Protein AF-A0A367YZA9-F1 (afdb_monomer)

Nearest PDB structures (foldseek):
  5v7p-assembly1_A  TM=6.815E-01  e=2.624E-04  Tribolium castaneum
  4a2n-assembly1_B  TM=7.150E-01  e=1.006E-03  Methanosarcina acetivorans
  5vg9-assembly1_A  TM=6.860E-01  e=3.136E-03  Tribolium castaneum
  8xkv-assembly1_G  TM=7.083E-01  e=1.202E-02  Arabidopsis thaliana
  7c83-assembly1_A  TM=7.309E-01  e=3.945E-02  Pseudomonadota bacterium

pLDDT: mean 77.21, std 17.86, range [33.59, 95.94]

InterPro domains:
  IPR007318 Phospholipid methyltransferase [PF04191] (38-133)

Solvent-accessible surface area (backbone atoms only — not comparable to full-atom values): 10018 Å² total; per-residue (Å²): 114,70,64,62,51,45,40,59,70,48,48,46,52,52,50,52,52,50,51,33,53,75,69,71,48,74,68,54,84,54,89,63,18,50,60,55,9,47,52,38,27,51,54,21,47,54,46,30,50,51,36,52,50,45,45,49,75,36,66,27,68,100,48,103,78,59,73,67,71,45,89,66,56,55,78,55,31,56,40,14,64,43,43,50,61,51,16,52,34,40,30,39,43,10,47,20,38,44,71,14,35,68,75,44,58,50,48,25,63,51,49,51,51,49,40,58,69,63,48,45,61,54,51,54,50,52,47,36,73,77,45,46,66,64,40,51,54,48,56,72,74,24,36,64,82,57,37,72,91,77,48,82,80,72,81,76,74,80,81,85,78,86,80,76,94,82,84,78,93,76,83,79,84,90,132

Secondary structure (DSSP, 8-state):
-HHHHHIIIIIHHHHHHHHHHHTT------TTHHHHHHHHHHHHHHHHHHHHHHHHHTT--SSTTS--SS---SGGGGT-S-HHHHHHHHHHHHHHHHHT-TTGGGHHHHHHHHIIIIIHHHHHHHHHHHHTHHHHHHHHHS-SSS-GGGS-----PPPP---------------

Structure (mmCIF, N/CA/C/O backbone):
data_AF-A0A367YZA9-F1
#
_entry.id   AF-A0A367YZA9-F1
#
loop_
_atom_site.group_PDB
_atom_site.id
_atom_site.type_symbol
_atom_site.label_atom_id
_atom_site.label_alt_id
_atom_site.label_comp_id
_atom_site.label_asym_id
_atom_site.label_entity_id
_atom_site.label_seq_id
_atom_site.pdbx_PDB_ins_code
_atom_site.Cartn_x
_atom_site.Cartn_y
_atom_site.Cartn_z
_atom_site.occupancy
_atom_site.B_iso_or_equiv
_atom_site.auth_seq_id
_atom_site.auth_comp_id
_atom_site.auth_asym_id
_atom_site.auth_atom_id
_atom_site.pdbx_PDB_model_num
ATOM 1 N N . MET A 1 1 ? 11.860 -2.400 10.774 1.00 59.38 1 MET A N 1
ATOM 2 C CA . MET A 1 1 ? 10.859 -1.872 9.814 1.00 59.38 1 MET A CA 1
ATOM 3 C C . MET A 1 1 ? 11.502 -1.251 8.569 1.00 59.38 1 MET A C 1
ATOM 5 O O . MET A 1 1 ? 11.206 -1.726 7.484 1.00 59.38 1 MET A O 1
ATOM 9 N N . VAL A 1 2 ? 12.418 -0.275 8.687 1.00 65.94 2 VAL A N 1
ATOM 10 C CA . VAL A 1 2 ? 13.059 0.426 7.540 1.00 65.94 2 VAL A CA 1
ATOM 11 C C . VAL A 1 2 ? 13.696 -0.514 6.504 1.00 65.94 2 VAL A C 1
ATOM 13 O O . VAL A 1 2 ? 13.530 -0.304 5.307 1.00 65.94 2 VAL A O 1
ATOM 16 N N . LEU A 1 3 ? 14.352 -1.592 6.947 1.00 71.12 3 LEU A N 1
ATOM 17 C CA . LEU A 1 3 ? 14.997 -2.564 6.056 1.00 71.12 3 LEU A CA 1
ATOM 18 C C . LEU A 1 3 ? 14.011 -3.251 5.095 1.00 71.12 3 LEU A C 1
ATOM 20 O O . LEU A 1 3 ? 14.291 -3.354 3.908 1.00 71.12 3 LEU A O 1
ATOM 24 N N . VAL A 1 4 ? 12.837 -3.667 5.582 1.00 73.31 4 VAL A N 1
ATOM 25 C CA . VAL A 1 4 ? 11.803 -4.315 4.751 1.00 73.31 4 VAL A CA 1
ATOM 26 C C . VAL A 1 4 ? 11.305 -3.358 3.669 1.00 73.31 4 VAL A C 1
ATOM 28 O O . VAL A 1 4 ? 11.147 -3.751 2.518 1.00 73.31 4 VAL A O 1
ATOM 31 N N . TRP A 1 5 ? 11.121 -2.086 4.020 1.00 73.75 5 TRP A N 1
ATOM 32 C CA . TRP A 1 5 ? 10.681 -1.047 3.091 1.00 73.75 5 TRP A CA 1
ATOM 33 C C . TRP A 1 5 ? 11.741 -0.689 2.053 1.00 73.75 5 TRP A C 1
ATOM 35 O O . TRP A 1 5 ? 11.415 -0.545 0.879 1.00 73.75 5 TRP A O 1
ATOM 45 N N . PHE A 1 6 ? 13.009 -0.599 2.455 1.00 81.81 6 PHE A N 1
ATOM 46 C CA . PHE A 1 6 ? 14.117 -0.398 1.523 1.00 81.81 6 PHE A CA 1
ATOM 47 C C . PHE A 1 6 ? 14.247 -1.576 0.549 1.00 81.81 6 PHE A C 1
ATOM 49 O O . PHE A 1 6 ? 14.366 -1.379 -0.663 1.00 81.81 6 PHE A O 1
ATOM 56 N N . LEU A 1 7 ? 14.163 -2.807 1.061 1.00 81.81 7 LEU A N 1
ATOM 57 C CA . LEU A 1 7 ? 14.196 -4.005 0.231 1.00 81.81 7 LEU A CA 1
ATOM 58 C C . LEU A 1 7 ? 13.026 -4.028 -0.752 1.00 81.81 7 LEU A C 1
ATOM 60 O O . LEU A 1 7 ? 13.246 -4.234 -1.939 1.00 81.81 7 LEU A O 1
ATOM 64 N N . ALA A 1 8 ? 11.807 -3.758 -0.286 1.00 81.56 8 ALA A N 1
ATOM 65 C CA . ALA A 1 8 ? 10.621 -3.772 -1.129 1.00 81.56 8 ALA A CA 1
ATOM 66 C C . ALA A 1 8 ? 10.631 -2.648 -2.175 1.00 81.56 8 ALA A C 1
ATOM 68 O O . ALA A 1 8 ? 10.392 -2.929 -3.339 1.00 81.56 8 ALA A O 1
ATOM 69 N N . LEU A 1 9 ? 10.923 -1.398 -1.794 1.00 85.38 9 LEU A N 1
ATOM 70 C CA . LEU A 1 9 ? 10.748 -0.227 -2.666 1.00 85.38 9 LEU A CA 1
ATOM 71 C C . LEU A 1 9 ? 11.980 0.139 -3.500 1.00 85.38 9 LEU A C 1
ATOM 73 O O . LEU A 1 9 ? 11.843 0.884 -4.470 1.00 85.38 9 LEU A O 1
ATOM 77 N N . VAL A 1 10 ? 13.169 -0.352 -3.142 1.00 85.69 10 VAL A N 1
ATOM 78 C CA . VAL A 1 10 ? 14.425 0.005 -3.823 1.00 85.69 10 VAL A CA 1
ATOM 79 C C . VAL A 1 10 ? 15.155 -1.235 -4.322 1.00 85.69 10 VAL A C 1
ATOM 81 O O . VAL A 1 10 ? 15.403 -1.349 -5.523 1.00 85.69 10 VAL A O 1
ATOM 84 N N . ALA A 1 11 ? 15.482 -2.183 -3.440 1.00 86.81 11 ALA A N 1
ATOM 85 C CA . ALA A 1 11 ? 16.308 -3.329 -3.826 1.00 86.81 11 ALA A CA 1
ATOM 86 C C . ALA A 1 11 ? 15.575 -4.269 -4.794 1.00 86.81 11 ALA A C 1
ATOM 88 O O . ALA A 1 11 ? 16.091 -4.577 -5.865 1.00 86.81 11 ALA A O 1
ATOM 89 N N . LEU A 1 12 ? 14.350 -4.673 -4.459 1.00 89.44 12 LEU A N 1
ATOM 90 C CA . LEU A 1 12 ? 13.523 -5.573 -5.255 1.00 89.44 12 LEU A CA 1
ATOM 91 C C . LEU A 1 12 ? 13.244 -5.035 -6.671 1.00 89.44 12 LEU A C 1
ATOM 93 O O . LEU A 1 12 ? 13.540 -5.756 -7.625 1.00 89.44 12 LEU A O 1
ATOM 97 N N . PRO A 1 13 ? 12.763 -3.790 -6.876 1.00 88.88 13 PRO A N 1
ATOM 98 C CA . PRO A 1 13 ? 12.561 -3.264 -8.224 1.00 88.88 13 PRO A CA 1
ATOM 99 C C . PRO A 1 13 ? 13.884 -3.096 -8.978 1.00 88.88 13 PRO A C 1
ATOM 101 O O . PRO A 1 13 ? 13.920 -3.314 -10.188 1.00 88.88 13 PRO A O 1
ATOM 104 N N . ALA A 1 14 ? 14.989 -2.756 -8.302 1.00 88.12 14 ALA A N 1
ATOM 105 C CA . ALA A 1 14 ? 16.299 -2.663 -8.946 1.00 88.12 14 ALA A CA 1
ATOM 106 C C . ALA A 1 14 ? 16.811 -4.033 -9.419 1.00 88.12 14 ALA A C 1
ATOM 108 O O . ALA A 1 14 ? 17.312 -4.140 -10.542 1.00 88.12 14 ALA A O 1
ATOM 109 N N . VAL A 1 15 ? 16.664 -5.073 -8.594 1.00 91.50 15 VAL A N 1
ATOM 110 C CA . VAL A 1 15 ? 17.023 -6.459 -8.924 1.00 91.50 15 VAL A CA 1
ATOM 111 C C . VAL A 1 15 ? 16.147 -6.970 -10.060 1.00 91.50 15 VAL A C 1
ATOM 113 O O . VAL A 1 15 ? 16.681 -7.380 -11.088 1.00 91.50 15 VAL A O 1
ATOM 116 N N . LEU A 1 16 ? 14.823 -6.849 -9.950 1.00 91.12 16 LEU A N 1
ATOM 117 C CA . LEU A 1 16 ? 13.900 -7.270 -11.006 1.00 91.12 16 LEU A CA 1
ATOM 118 C C . LEU A 1 16 ? 14.181 -6.542 -12.319 1.00 91.12 16 LEU A C 1
ATOM 120 O O . LEU A 1 16 ? 14.269 -7.170 -13.368 1.00 91.12 16 LEU A O 1
ATOM 124 N N . ARG A 1 17 ? 14.466 -5.236 -12.280 1.00 91.12 17 ARG A N 1
ATOM 125 C CA . ARG A 1 17 ? 14.819 -4.481 -13.488 1.00 91.12 17 ARG A CA 1
ATOM 126 C C . ARG A 1 17 ? 16.185 -4.860 -14.065 1.00 91.12 17 ARG A C 1
ATOM 128 O O . ARG A 1 17 ? 16.413 -4.642 -15.261 1.00 91.12 17 ARG A O 1
ATOM 135 N N . ARG A 1 18 ? 17.124 -5.363 -13.257 1.00 90.62 18 ARG A N 1
ATOM 136 C CA . ARG A 1 18 ? 18.392 -5.941 -13.743 1.00 90.62 18 ARG A CA 1
ATOM 137 C C . ARG A 1 18 ? 18.138 -7.289 -14.418 1.00 90.62 18 ARG A C 1
ATOM 139 O O . ARG A 1 18 ? 18.593 -7.462 -15.543 1.00 90.62 18 ARG A O 1
ATOM 146 N N . LEU A 1 19 ? 17.349 -8.164 -13.796 1.00 92.12 19 LEU A N 1
ATOM 147 C CA . LEU A 1 19 ? 16.978 -9.471 -14.347 1.00 92.12 19 LEU A CA 1
ATOM 148 C C . LEU A 1 19 ? 16.180 -9.340 -15.650 1.00 92.12 19 LEU A C 1
ATOM 150 O O . LEU A 1 19 ? 16.528 -9.963 -16.643 1.00 92.12 19 LEU A O 1
ATOM 154 N N . GLU A 1 20 ? 15.188 -8.450 -15.700 1.00 92.19 20 GLU A N 1
ATOM 155 C CA . GLU A 1 20 ? 14.422 -8.164 -16.920 1.00 92.19 20 GLU A CA 1
ATOM 156 C C . GLU A 1 20 ? 15.318 -7.662 -18.054 1.00 92.19 20 GLU A C 1
ATOM 158 O O . GLU A 1 20 ? 15.116 -8.025 -19.204 1.00 92.19 20 GLU A O 1
ATOM 163 N N . ARG A 1 21 ? 16.318 -6.820 -17.747 1.00 90.06 21 ARG A N 1
ATOM 164 C CA . ARG A 1 21 ? 17.286 -6.367 -18.759 1.00 90.06 21 ARG A CA 1
ATOM 165 C C . ARG A 1 21 ? 18.150 -7.518 -19.267 1.00 90.06 21 ARG A C 1
ATOM 167 O O . ARG A 1 21 ? 18.347 -7.604 -20.471 1.00 90.06 21 ARG A O 1
ATOM 174 N N . ALA A 1 22 ? 18.631 -8.381 -18.374 1.00 91.62 22 ALA A N 1
ATOM 175 C CA . ALA A 1 22 ? 19.407 -9.562 -18.749 1.00 91.62 22 ALA A CA 1
ATOM 176 C C . ALA A 1 22 ? 18.581 -10.550 -19.594 1.00 91.62 22 ALA A C 1
ATOM 178 O O . ALA A 1 22 ? 19.110 -11.153 -20.517 1.00 91.62 22 ALA A O 1
ATOM 179 N N . ALA A 1 23 ? 17.277 -10.654 -19.327 1.00 91.88 23 ALA A N 1
ATOM 180 C CA . ALA A 1 23 ? 16.334 -11.489 -20.069 1.00 91.88 23 ALA A CA 1
ATOM 181 C C . ALA A 1 23 ? 15.778 -10.834 -21.355 1.00 91.88 23 ALA A C 1
ATOM 183 O O . ALA A 1 23 ? 14.874 -11.388 -21.974 1.00 91.88 23 ALA A O 1
ATOM 184 N N . GLY A 1 24 ? 16.245 -9.639 -21.744 1.00 90.62 24 GLY A N 1
ATOM 185 C CA . GLY A 1 24 ? 15.755 -8.931 -22.937 1.00 90.62 24 GLY A CA 1
ATOM 186 C C . GLY A 1 24 ? 14.328 -8.365 -22.826 1.00 90.62 24 GLY A C 1
ATOM 187 O O . GLY A 1 24 ? 13.766 -7.896 -23.812 1.00 90.62 24 GLY A O 1
ATOM 188 N N . ILE A 1 25 ? 13.730 -8.361 -21.632 1.00 89.94 25 ILE A N 1
ATOM 189 C CA . ILE A 1 25 ? 12.374 -7.856 -21.391 1.00 89.94 25 ILE A CA 1
ATOM 190 C C . ILE A 1 25 ? 12.399 -6.324 -21.391 1.00 89.94 25 ILE A C 1
ATOM 192 O O . ILE A 1 25 ? 13.103 -5.693 -20.598 1.00 89.94 25 ILE A O 1
ATOM 196 N N . GLY A 1 26 ? 11.599 -5.701 -22.257 1.00 87.62 26 GLY A N 1
ATOM 197 C CA . GLY A 1 26 ? 11.474 -4.245 -22.355 1.00 87.62 26 GLY A CA 1
ATOM 198 C C . GLY A 1 26 ? 10.893 -3.571 -21.102 1.00 87.62 26 GLY A C 1
ATOM 199 O O . GLY A 1 26 ? 10.541 -4.208 -20.107 1.00 87.62 26 GLY A O 1
ATOM 200 N N . ARG A 1 27 ? 10.802 -2.237 -21.126 1.00 87.00 27 ARG A N 1
ATOM 201 C CA . ARG A 1 27 ? 10.021 -1.483 -20.131 1.00 87.00 27 ARG A CA 1
ATOM 202 C C . ARG A 1 27 ? 8.607 -1.275 -20.646 1.00 87.00 27 ARG A C 1
ATOM 204 O O . ARG A 1 27 ? 8.434 -0.917 -21.809 1.00 87.00 27 ARG A O 1
ATOM 211 N N . VAL A 1 28 ? 7.627 -1.374 -19.756 1.00 87.12 28 VAL A N 1
ATOM 212 C CA . VAL A 1 28 ? 6.275 -0.887 -20.038 1.00 87.12 28 VAL A CA 1
ATOM 213 C C . VAL A 1 28 ? 6.302 0.631 -19.894 1.00 87.12 28 VAL A C 1
ATOM 215 O O . VAL A 1 28 ? 6.495 1.161 -18.799 1.00 87.12 28 VAL A O 1
ATOM 218 N N . ARG A 1 29 ? 6.184 1.346 -21.015 1.00 83.69 29 ARG A N 1
ATOM 219 C CA . ARG A 1 29 ? 6.136 2.810 -21.022 1.00 83.69 29 ARG A CA 1
ATOM 220 C C . ARG A 1 29 ? 4.690 3.260 -20.882 1.00 83.69 29 ARG A C 1
ATOM 222 O O . ARG A 1 29 ? 3.916 3.156 -21.823 1.00 83.69 29 ARG A O 1
ATOM 229 N N . VAL A 1 30 ? 4.358 3.799 -19.717 1.00 83.75 30 VAL A N 1
ATOM 230 C CA . VAL A 1 30 ? 3.111 4.537 -19.514 1.00 83.75 30 VAL A CA 1
ATOM 231 C C . VAL A 1 30 ? 3.415 6.021 -19.748 1.00 83.75 30 VAL A C 1
ATOM 233 O O . VAL A 1 30 ? 4.326 6.542 -19.091 1.00 83.75 30 VAL A O 1
ATOM 236 N N . PRO A 1 31 ? 2.727 6.720 -20.671 1.00 89.06 31 PRO A N 1
ATOM 237 C CA . PRO A 1 31 ? 2.871 8.167 -20.825 1.00 89.06 31 PRO A CA 1
ATOM 238 C C . PRO A 1 31 ? 2.663 8.871 -19.478 1.00 89.06 31 PRO A C 1
ATOM 240 O O . PRO A 1 31 ? 1.697 8.601 -18.773 1.00 89.06 31 PRO A O 1
ATOM 243 N N . GLY A 1 32 ? 3.619 9.707 -19.063 1.00 90.56 32 GLY A N 1
ATOM 244 C CA . GLY A 1 32 ? 3.581 10.359 -17.746 1.00 90.56 32 GLY A CA 1
ATOM 245 C C . GLY A 1 32 ? 3.808 9.434 -16.537 1.00 90.56 32 GLY A C 1
ATOM 246 O O . GLY A 1 32 ? 3.779 9.911 -15.406 1.00 90.56 32 GLY A O 1
ATOM 247 N N . GLY A 1 33 ? 4.102 8.142 -16.732 1.00 89.81 33 GLY A N 1
ATOM 248 C CA . GLY A 1 33 ? 4.216 7.145 -15.657 1.00 89.81 33 GLY A CA 1
ATOM 249 C C . GLY A 1 33 ? 5.242 7.485 -14.572 1.00 89.81 33 GLY A C 1
ATOM 250 O O . GLY A 1 33 ? 5.016 7.188 -13.404 1.00 89.81 33 GLY A O 1
ATOM 251 N N . ARG A 1 34 ? 6.326 8.195 -14.917 1.00 91.25 34 ARG A N 1
ATOM 252 C CA . ARG A 1 34 ? 7.298 8.711 -13.933 1.00 91.25 34 ARG A CA 1
ATOM 253 C C . ARG A 1 34 ? 6.712 9.790 -13.030 1.00 91.25 34 ARG A C 1
ATOM 255 O O . ARG A 1 34 ? 6.930 9.741 -11.826 1.00 91.25 34 ARG A O 1
ATOM 262 N N . VAL A 1 35 ? 5.978 10.742 -13.604 1.00 94.06 35 VAL A N 1
ATOM 263 C CA . VAL A 1 35 ? 5.363 11.848 -12.857 1.00 94.06 35 VAL A CA 1
ATOM 264 C C . VAL A 1 35 ? 4.216 11.317 -12.004 1.00 94.06 35 VAL A C 1
ATOM 266 O O . VAL A 1 35 ? 4.181 11.572 -10.805 1.00 94.06 35 VAL A O 1
ATOM 269 N N . LEU A 1 36 ? 3.330 10.506 -12.591 1.00 94.12 36 LEU A N 1
ATOM 270 C CA . LEU A 1 36 ? 2.220 9.875 -11.875 1.00 94.12 36 LEU A CA 1
ATOM 271 C C . LEU A 1 36 ? 2.718 8.927 -10.780 1.00 94.12 36 LEU A C 1
ATOM 273 O O . LEU A 1 36 ? 2.238 8.981 -9.652 1.00 94.12 36 LEU A O 1
ATOM 277 N N . GLY A 1 37 ? 3.711 8.091 -11.090 1.00 93.62 37 GLY A N 1
ATOM 278 C CA . GLY A 1 37 ? 4.311 7.161 -10.140 1.00 93.62 37 GLY A CA 1
ATOM 279 C C . GLY A 1 37 ? 5.033 7.870 -8.997 1.00 93.62 37 GLY A C 1
ATOM 280 O O . GLY A 1 37 ? 4.838 7.511 -7.837 1.00 93.62 37 GLY A O 1
ATOM 281 N N . GLY A 1 38 ? 5.803 8.919 -9.303 1.00 93.38 38 GLY A N 1
ATOM 282 C CA . GLY A 1 38 ? 6.454 9.765 -8.303 1.00 93.38 38 GLY A CA 1
ATOM 283 C C . GLY A 1 38 ? 5.447 10.501 -7.418 1.00 93.38 38 GLY A C 1
ATOM 284 O O . GLY A 1 38 ? 5.564 10.460 -6.196 1.00 93.38 38 GLY A O 1
ATOM 285 N N . GLY A 1 39 ? 4.413 11.102 -8.012 1.00 95.94 39 GLY A N 1
ATOM 286 C CA . GLY A 1 39 ? 3.333 11.761 -7.275 1.00 95.94 39 GLY A CA 1
ATOM 287 C C . GLY A 1 39 ? 2.580 10.799 -6.353 1.00 95.94 39 GLY A C 1
ATOM 288 O O . GLY A 1 39 ? 2.366 11.108 -5.181 1.00 95.94 39 GLY A O 1
ATOM 289 N N . LEU A 1 40 ? 2.251 9.598 -6.841 1.00 95.12 40 LEU A N 1
ATOM 290 C CA . LEU A 1 40 ? 1.616 8.554 -6.037 1.00 95.12 40 LEU A CA 1
ATOM 291 C C . LEU A 1 40 ? 2.519 8.095 -4.886 1.00 95.12 40 LEU A C 1
ATOM 293 O O . LEU A 1 40 ? 2.049 7.969 -3.757 1.00 95.12 40 LEU A O 1
ATOM 297 N N . LEU A 1 41 ? 3.812 7.884 -5.147 1.00 93.50 41 LEU A N 1
ATOM 298 C CA . LEU A 1 41 ? 4.794 7.497 -4.133 1.00 93.50 41 LEU A CA 1
ATOM 2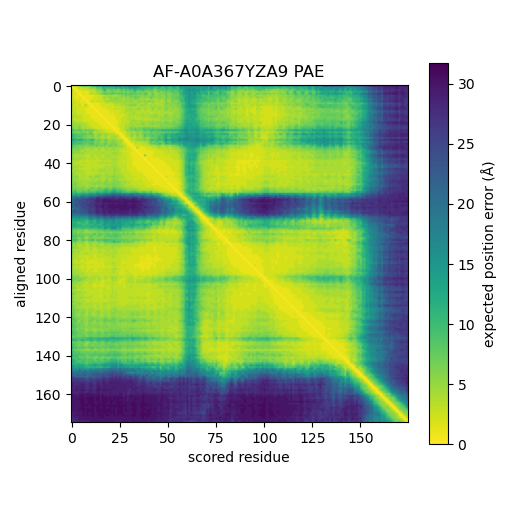99 C C . LEU A 1 41 ? 4.902 8.550 -3.024 1.00 93.50 41 LEU A C 1
ATOM 301 O O . LEU A 1 41 ? 4.904 8.194 -1.844 1.00 93.50 41 LEU A O 1
ATOM 305 N N . LEU A 1 42 ? 4.949 9.835 -3.382 1.00 94.75 42 LEU A N 1
ATOM 306 C CA . LEU A 1 42 ? 4.978 10.942 -2.425 1.00 94.75 42 LEU A CA 1
ATOM 307 C C . LEU A 1 42 ? 3.700 10.998 -1.583 1.00 94.75 42 LEU A C 1
ATOM 309 O O . LEU A 1 42 ? 3.776 11.011 -0.354 1.00 94.75 42 LEU A O 1
ATOM 313 N N . ALA A 1 43 ? 2.531 10.962 -2.226 1.00 94.25 43 ALA A N 1
ATOM 314 C CA . ALA A 1 43 ? 1.245 10.997 -1.535 1.00 94.25 43 ALA A CA 1
ATOM 315 C C . ALA A 1 43 ? 1.071 9.800 -0.584 1.00 94.25 43 ALA A C 1
ATOM 317 O O . ALA A 1 43 ? 0.662 9.962 0.568 1.00 94.25 43 ALA A O 1
ATOM 318 N N . ALA A 1 44 ? 1.441 8.600 -1.033 1.00 93.00 44 ALA A N 1
ATOM 319 C CA . ALA A 1 44 ? 1.383 7.396 -0.217 1.00 93.00 44 ALA A CA 1
ATOM 320 C C . ALA A 1 44 ? 2.396 7.430 0.941 1.00 93.00 44 ALA A C 1
ATOM 322 O O . ALA A 1 44 ? 2.067 7.010 2.048 1.00 93.00 44 ALA A O 1
ATOM 323 N N . SER A 1 45 ? 3.588 7.998 0.737 1.00 90.81 45 SER A N 1
ATOM 324 C CA . SER A 1 45 ? 4.569 8.184 1.817 1.00 90.81 45 SER A CA 1
ATOM 325 C C . SER A 1 45 ? 4.061 9.162 2.878 1.00 90.81 45 SER A C 1
ATOM 327 O O . SER A 1 45 ? 4.168 8.878 4.069 1.00 90.81 45 SER A O 1
ATOM 329 N N . ALA A 1 46 ? 3.430 10.268 2.470 1.00 91.88 46 ALA A N 1
ATOM 330 C CA . ALA A 1 46 ? 2.796 11.206 3.396 1.00 91.88 46 ALA A CA 1
ATOM 331 C C . ALA A 1 46 ? 1.670 10.541 4.210 1.00 91.88 46 ALA A C 1
ATOM 333 O O . ALA A 1 46 ? 1.570 10.756 5.420 1.00 91.88 46 ALA A O 1
ATOM 334 N N . LEU A 1 47 ? 0.857 9.687 3.573 1.00 89.31 47 LEU A N 1
ATOM 335 C CA . LEU A 1 47 ? -0.159 8.883 4.258 1.00 89.31 47 LEU A CA 1
ATOM 336 C C . LEU A 1 47 ? 0.468 7.915 5.273 1.00 89.31 47 LEU A C 1
ATOM 338 O O . LEU A 1 47 ? -0.009 7.835 6.407 1.00 89.31 47 LEU A O 1
ATOM 342 N N . GLY A 1 48 ? 1.538 7.214 4.892 1.00 86.56 48 GLY A N 1
ATOM 343 C CA . GLY A 1 48 ? 2.268 6.295 5.768 1.00 86.56 48 GLY A CA 1
ATOM 344 C C . GLY A 1 48 ? 2.852 7.006 6.989 1.00 86.56 48 GLY A C 1
ATOM 345 O O . GLY A 1 48 ? 2.627 6.571 8.117 1.00 86.56 48 GLY A O 1
ATOM 346 N N . ILE A 1 49 ? 3.502 8.156 6.787 1.00 87.00 49 ILE A N 1
ATOM 347 C CA . ILE A 1 49 ? 4.049 8.986 7.871 1.00 87.00 49 ILE A CA 1
ATOM 348 C C . ILE A 1 49 ? 2.930 9.474 8.795 1.00 87.00 49 ILE A C 1
ATOM 350 O O . ILE A 1 49 ? 3.021 9.284 10.004 1.00 87.00 49 ILE A O 1
ATOM 354 N N . ARG A 1 50 ? 1.834 10.032 8.258 1.00 85.69 50 ARG A N 1
ATOM 355 C CA . ARG A 1 50 ? 0.678 10.439 9.080 1.00 85.69 50 ARG A CA 1
ATOM 356 C C . ARG A 1 50 ? 0.096 9.279 9.885 1.00 85.69 50 ARG A C 1
ATOM 358 O O . ARG A 1 50 ? -0.361 9.493 11.003 1.00 85.69 50 ARG A O 1
ATOM 365 N N . SER A 1 51 ? 0.090 8.075 9.322 1.00 84.56 51 SER A N 1
ATOM 366 C CA . SER A 1 51 ? -0.415 6.876 9.996 1.00 84.56 51 SER A CA 1
ATOM 367 C C . SER A 1 51 ? 0.523 6.427 11.114 1.00 84.56 51 SER A C 1
ATOM 369 O O . SER A 1 51 ? 0.059 6.093 12.200 1.00 84.56 51 SER A O 1
ATOM 371 N N . ALA A 1 52 ? 1.837 6.470 10.885 1.00 82.00 52 ALA A N 1
ATOM 372 C CA . ALA A 1 52 ? 2.837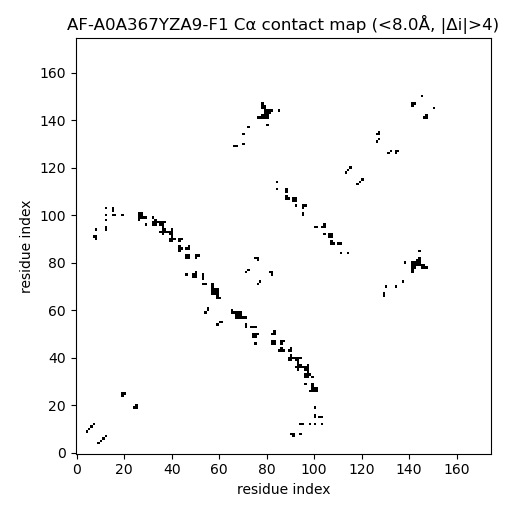 6.184 11.908 1.00 82.00 52 ALA A CA 1
ATOM 373 C C . ALA A 1 52 ? 2.782 7.208 13.053 1.00 82.00 52 ALA A C 1
ATOM 375 O O . ALA A 1 52 ? 2.772 6.819 14.217 1.00 82.00 52 ALA A O 1
ATOM 376 N N . VAL A 1 53 ? 2.655 8.502 12.733 1.00 82.75 53 VAL A N 1
ATOM 377 C CA . VAL A 1 53 ? 2.494 9.576 13.727 1.00 82.75 53 VAL A CA 1
ATOM 378 C C . VAL A 1 53 ? 1.206 9.399 14.530 1.00 82.75 53 VAL A C 1
ATOM 380 O O . VAL A 1 53 ? 1.235 9.537 15.747 1.00 82.75 53 VAL A O 1
ATOM 383 N N . ALA A 1 54 ? 0.088 9.047 13.887 1.00 79.50 54 ALA A N 1
ATOM 384 C CA . ALA A 1 54 ? -1.167 8.780 14.591 1.00 79.50 54 ALA A CA 1
ATOM 385 C C . ALA A 1 54 ? -1.045 7.591 15.562 1.00 79.50 54 ALA A C 1
ATOM 387 O O . ALA A 1 54 ? -1.554 7.668 16.677 1.00 79.50 54 ALA A O 1
ATOM 388 N N . MET A 1 55 ? -0.332 6.525 15.176 1.00 73.81 55 MET A N 1
ATOM 389 C CA . MET A 1 55 ? -0.059 5.412 16.092 1.00 73.81 55 MET A CA 1
ATOM 390 C C . MET A 1 55 ? 0.860 5.804 17.247 1.00 73.81 55 MET A C 1
ATOM 392 O O . MET A 1 55 ? 0.570 5.459 18.387 1.00 73.81 55 MET A O 1
ATOM 396 N N . ALA A 1 56 ? 1.939 6.540 16.972 1.00 72.44 56 ALA A N 1
ATOM 397 C CA . ALA A 1 56 ? 2.893 6.970 17.993 1.00 72.44 56 ALA A CA 1
ATOM 398 C C . ALA A 1 56 ? 2.254 7.951 18.991 1.00 72.44 56 ALA A C 1
ATOM 400 O O . ALA A 1 56 ? 2.407 7.809 20.202 1.00 72.44 56 ALA A O 1
ATOM 401 N N . GLY A 1 57 ? 1.446 8.895 18.496 1.00 65.31 57 GLY A N 1
ATOM 402 C CA . GLY A 1 57 ? 0.631 9.784 19.326 1.00 65.31 57 GLY A CA 1
ATOM 403 C C . GLY A 1 57 ? -0.429 9.040 20.141 1.00 65.31 57 GLY A C 1
ATOM 404 O O . GLY A 1 57 ? -0.924 9.593 21.121 1.00 65.31 57 GLY A O 1
ATOM 405 N N . GLY A 1 58 ? -0.732 7.791 19.759 1.00 59.00 58 GLY A N 1
ATOM 406 C CA . GLY A 1 58 ? -1.534 6.778 20.448 1.00 59.00 58 GLY A CA 1
ATOM 407 C C . GLY A 1 58 ? -1.046 6.390 21.847 1.00 59.00 58 GLY A C 1
ATOM 408 O O . GLY A 1 58 ? -1.822 5.849 22.628 1.00 59.00 58 GLY A O 1
ATOM 409 N N . GLY A 1 59 ? 0.211 6.682 22.192 1.00 51.28 59 GLY A N 1
ATOM 410 C CA . GLY A 1 59 ? 0.816 6.231 23.449 1.00 51.28 59 GLY A CA 1
ATOM 411 C C . GLY A 1 59 ? 1.233 4.754 23.442 1.00 51.28 59 GLY A C 1
ATOM 412 O O . GLY A 1 59 ? 1.522 4.208 24.498 1.00 51.28 59 GLY A O 1
ATOM 413 N N . GLY A 1 60 ? 1.264 4.106 22.271 1.00 46.22 60 GLY A N 1
ATOM 414 C CA . GLY A 1 60 ? 1.873 2.789 22.089 1.00 46.22 60 GLY A CA 1
ATOM 415 C C . GLY A 1 60 ? 3.331 2.929 21.654 1.00 46.22 60 GLY A C 1
ATOM 416 O O . GLY A 1 60 ? 3.630 3.590 20.658 1.00 46.22 60 GLY A O 1
ATOM 417 N N . THR A 1 61 ? 4.237 2.313 22.404 1.00 33.59 61 THR A N 1
ATOM 418 C CA . THR A 1 61 ? 5.655 2.145 22.069 1.00 33.59 61 THR A CA 1
ATOM 419 C C . THR A 1 61 ? 5.786 1.455 20.698 1.00 33.59 61 THR A C 1
ATOM 421 O O . THR A 1 61 ? 4.971 0.592 20.373 1.00 33.59 61 THR A O 1
ATOM 424 N N . PRO A 1 62 ? 6.793 1.777 19.861 1.00 40.84 62 PRO A N 1
ATOM 425 C CA . PRO A 1 62 ? 6.957 1.178 18.533 1.00 40.84 62 PRO A CA 1
ATOM 426 C C . PRO A 1 62 ? 7.539 -0.249 18.598 1.00 40.84 62 PRO A C 1
ATOM 428 O O . PRO A 1 62 ? 8.470 -0.579 17.862 1.00 40.84 62 PRO A O 1
ATOM 431 N N . VAL A 1 63 ? 7.002 -1.102 19.475 1.00 37.88 63 VAL A N 1
ATOM 432 C CA . VAL A 1 63 ? 7.328 -2.530 19.561 1.00 37.88 63 VAL A CA 1
ATOM 433 C C . VAL A 1 63 ? 6.081 -3.326 19.151 1.00 37.88 63 VAL A C 1
ATOM 435 O O . VAL A 1 63 ? 5.004 -3.041 19.667 1.00 37.88 63 VAL A O 1
ATOM 438 N N . PRO A 1 64 ? 6.167 -4.313 18.236 1.00 42.69 64 PRO A N 1
ATOM 439 C CA . PRO A 1 64 ? 4.993 -4.933 17.597 1.00 42.69 64 PRO A CA 1
ATOM 440 C C . PRO A 1 64 ? 4.071 -5.754 18.518 1.00 42.69 64 PRO A C 1
ATOM 442 O O . PRO A 1 64 ? 3.095 -6.320 18.033 1.00 42.69 64 PRO A O 1
ATOM 445 N N . PHE A 1 65 ? 4.395 -5.856 19.810 1.00 43.97 65 PHE A N 1
ATOM 446 C CA . PHE A 1 65 ? 3.753 -6.759 20.768 1.00 43.97 65 PHE A CA 1
ATOM 447 C C . PHE A 1 65 ? 3.429 -6.116 22.121 1.00 43.97 65 PHE A C 1
ATOM 449 O O . PHE A 1 65 ? 2.793 -6.772 22.943 1.00 43.97 65 PHE A O 1
ATOM 456 N N . ASP A 1 66 ? 3.823 -4.861 22.359 1.00 43.22 66 ASP A N 1
ATOM 457 C CA . ASP A 1 66 ? 3.449 -4.175 23.596 1.00 43.22 66 ASP A CA 1
ATOM 458 C C . ASP A 1 66 ? 2.035 -3.620 23.464 1.00 43.22 66 ASP A C 1
ATOM 460 O O . ASP A 1 66 ? 1.676 -3.010 22.454 1.00 43.22 66 ASP A O 1
ATOM 464 N N . ALA A 1 67 ? 1.223 -3.899 24.483 1.00 42.59 67 ALA A N 1
ATOM 465 C CA . ALA A 1 67 ? -0.192 -3.583 24.559 1.00 42.59 67 ALA A CA 1
ATOM 466 C C . ALA A 1 67 ? -0.482 -2.186 23.995 1.00 42.59 67 ALA A C 1
ATOM 468 O O . ALA A 1 67 ? 0.004 -1.176 24.505 1.00 42.59 67 ALA A O 1
ATOM 469 N N . ALA A 1 68 ? -1.280 -2.122 22.929 1.00 53.41 68 ALA A N 1
ATOM 470 C CA . ALA A 1 68 ? -1.759 -0.848 22.429 1.00 53.41 68 ALA A CA 1
ATOM 471 C C . ALA A 1 68 ? -2.524 -0.159 23.573 1.00 53.41 68 ALA A C 1
ATOM 473 O O . ALA A 1 68 ? -3.585 -0.623 23.980 1.00 53.41 68 ALA A O 1
ATOM 474 N N . ALA A 1 69 ? -1.968 0.927 24.116 1.00 59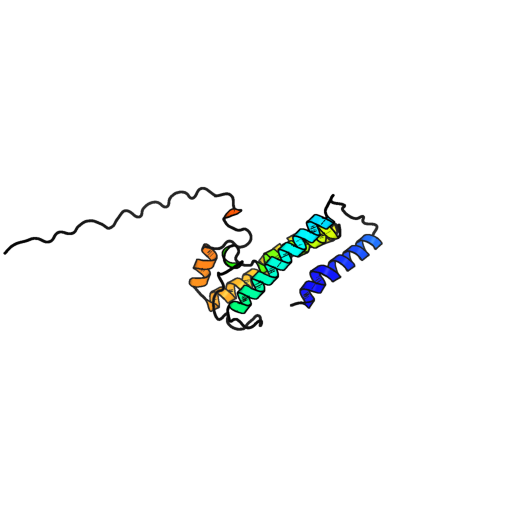.12 69 ALA A N 1
ATOM 475 C CA . ALA A 1 69 ? -2.550 1.631 25.261 1.00 59.12 69 ALA A CA 1
ATOM 476 C C . ALA A 1 69 ? -3.950 2.185 24.948 1.00 59.12 69 ALA A C 1
ATOM 478 O O . ALA A 1 69 ? -4.777 2.357 25.841 1.00 59.12 69 ALA A O 1
ATOM 479 N N . ARG A 1 70 ? -4.227 2.451 23.664 1.00 67.25 70 ARG A N 1
ATOM 480 C CA . ARG A 1 70 ? -5.549 2.827 23.165 1.00 67.25 70 ARG A CA 1
ATOM 481 C C . ARG A 1 70 ? -5.744 2.409 21.714 1.00 67.25 70 ARG A C 1
ATOM 483 O O . ARG A 1 70 ? -4.794 2.380 20.928 1.00 67.25 70 ARG A O 1
ATOM 490 N N . LEU A 1 71 ? -6.993 2.149 21.345 1.00 73.94 71 LEU A N 1
ATOM 491 C CA . LEU A 1 71 ? -7.377 1.925 19.959 1.00 73.94 71 LEU A CA 1
ATOM 492 C C . LEU A 1 71 ? -7.309 3.259 19.195 1.00 73.94 71 LEU A C 1
ATOM 494 O O . LEU A 1 71 ? -8.054 4.193 19.484 1.00 73.94 71 LEU A O 1
ATOM 498 N N . VAL A 1 72 ? -6.401 3.367 18.224 1.00 77.00 72 VAL A N 1
ATOM 499 C CA . VAL A 1 72 ? -6.230 4.588 17.422 1.00 77.00 72 VAL A CA 1
ATOM 500 C C . VAL A 1 72 ? -7.273 4.621 16.304 1.00 77.00 72 VAL A C 1
ATOM 502 O O . VAL A 1 72 ? -7.127 3.938 15.295 1.00 77.00 72 VAL A O 1
ATOM 505 N N . ALA A 1 73 ? -8.314 5.440 16.475 1.00 76.12 73 ALA A N 1
ATOM 506 C CA . ALA A 1 73 ? -9.362 5.676 15.473 1.00 76.12 73 ALA A CA 1
ATOM 507 C C . ALA A 1 73 ? -9.271 7.069 14.807 1.00 76.12 73 ALA A C 1
ATOM 509 O O . ALA A 1 73 ? -10.145 7.454 14.030 1.00 76.12 73 ALA A O 1
ATOM 510 N N . ASP A 1 74 ? -8.200 7.820 15.081 1.00 72.75 74 ASP A N 1
ATOM 511 C CA . ASP A 1 74 ? -8.011 9.194 14.614 1.00 72.75 74 ASP A CA 1
ATOM 512 C C . ASP A 1 74 ? -7.180 9.306 13.330 1.00 72.75 74 ASP A C 1
ATOM 514 O O . ASP A 1 74 ? -6.460 8.399 12.899 1.00 72.75 74 ASP A O 1
ATOM 518 N N . GLY A 1 75 ? -7.250 10.481 12.701 1.00 82.00 75 GLY A N 1
ATOM 519 C CA . GLY A 1 75 ? -6.434 10.792 11.531 1.00 82.00 75 GLY A CA 1
ATOM 520 C C . GLY A 1 75 ? -6.729 9.835 10.367 1.00 82.00 75 GLY A C 1
ATOM 521 O O . GLY A 1 75 ? -7.891 9.699 9.999 1.00 82.00 75 GLY A O 1
ATOM 522 N N . PRO A 1 76 ? -5.717 9.203 9.739 1.00 82.75 76 PRO A N 1
ATOM 523 C CA . PRO A 1 76 ? -5.918 8.229 8.662 1.00 82.75 76 PRO A CA 1
ATOM 524 C C . PRO A 1 76 ? -6.825 7.038 9.020 1.00 82.75 76 PRO A C 1
ATOM 526 O O . PRO A 1 76 ? -7.560 6.548 8.159 1.00 82.75 76 PRO A O 1
ATOM 529 N N . TYR A 1 77 ? -6.808 6.615 10.288 1.00 83.56 77 TYR A N 1
ATOM 530 C CA . TYR A 1 77 ? -7.527 5.436 10.777 1.00 83.56 77 TYR A CA 1
ATOM 531 C C . TYR A 1 77 ? -9.050 5.623 10.820 1.00 83.56 77 TYR A C 1
ATOM 533 O O . TYR A 1 77 ? -9.790 4.648 10.788 1.00 83.56 77 TYR A O 1
ATOM 541 N N . ARG A 1 78 ? -9.554 6.864 10.767 1.00 82.81 78 ARG A N 1
ATOM 542 C CA . ARG A 1 78 ? -11.005 7.124 10.679 1.00 82.81 78 ARG A CA 1
ATOM 543 C C . ARG A 1 78 ? -11.619 6.729 9.335 1.00 82.81 78 ARG A C 1
ATOM 545 O O . ARG A 1 78 ? -12.834 6.594 9.219 1.00 82.81 78 ARG A O 1
ATOM 552 N N . TRP A 1 79 ? -10.795 6.614 8.293 1.00 81.50 79 TRP A N 1
ATOM 553 C CA . TRP A 1 79 ? -11.266 6.350 6.932 1.00 81.50 79 TRP A CA 1
ATOM 554 C C . TRP A 1 79 ? -11.025 4.914 6.485 1.00 81.50 79 TRP A C 1
ATOM 556 O O . TRP A 1 79 ? -11.840 4.375 5.737 1.00 81.50 79 TRP A O 1
ATOM 566 N N . VAL A 1 80 ? -9.918 4.309 6.917 1.00 85.94 80 VAL A N 1
ATOM 567 C CA . VAL A 1 80 ? -9.541 2.927 6.601 1.00 85.94 80 VAL A CA 1
ATOM 568 C C . VAL A 1 80 ? -8.867 2.287 7.808 1.00 85.94 80 VAL A C 1
ATOM 570 O O . VAL A 1 80 ? -8.119 2.950 8.517 1.00 85.94 80 VAL A O 1
ATOM 573 N N . ARG A 1 81 ? -9.101 0.990 8.031 1.00 85.31 81 ARG A N 1
ATOM 574 C CA . ARG A 1 81 ? -8.604 0.301 9.236 1.00 85.31 81 ARG A CA 1
ATOM 575 C C . ARG A 1 81 ? -7.099 0.097 9.265 1.00 85.31 81 ARG A C 1
ATOM 577 O O . ARG A 1 81 ? -6.522 0.107 10.345 1.00 85.31 81 ARG A O 1
ATOM 584 N N . ASN A 1 82 ? -6.479 -0.092 8.101 1.00 85.38 82 ASN A N 1
ATOM 585 C CA . ASN A 1 82 ? -5.027 -0.189 7.993 1.00 85.38 82 ASN A CA 1
ATOM 586 C C . ASN A 1 82 ? -4.496 0.750 6.886 1.00 85.38 82 ASN A C 1
ATOM 588 O O . ASN A 1 82 ? -4.198 0.309 5.772 1.00 85.38 82 ASN A O 1
ATOM 592 N N . PRO A 1 83 ? -4.388 2.062 7.170 1.00 85.81 83 PRO A N 1
ATOM 593 C CA . PRO A 1 83 ? -3.872 3.049 6.227 1.00 85.81 83 PRO A CA 1
ATOM 594 C C . PRO A 1 83 ? -2.392 2.820 5.884 1.00 85.81 83 PRO A C 1
ATOM 596 O O . PRO A 1 83 ? -1.963 3.242 4.813 1.00 85.81 83 PRO A O 1
ATOM 599 N N . MET A 1 84 ? -1.627 2.112 6.727 1.00 85.19 84 MET A N 1
ATOM 600 C CA . MET A 1 84 ? -0.239 1.739 6.423 1.00 85.19 84 MET A CA 1
ATOM 601 C C . MET A 1 84 ? -0.127 0.628 5.378 1.00 85.19 84 MET A C 1
ATOM 603 O O . MET A 1 84 ? 0.727 0.689 4.493 1.00 85.19 84 MET A O 1
ATOM 607 N N . ALA A 1 85 ? -1.005 -0.374 5.432 1.00 86.81 85 ALA A N 1
ATOM 608 C CA . ALA A 1 85 ? -1.090 -1.384 4.383 1.00 86.81 85 ALA A CA 1
ATOM 609 C C . ALA A 1 85 ? -1.487 -0.734 3.046 1.00 86.81 85 ALA A C 1
ATOM 611 O O . ALA A 1 85 ? -0.875 -1.010 2.013 1.00 86.81 85 ALA A O 1
ATOM 612 N N . VAL A 1 86 ? -2.451 0.196 3.076 1.00 89.12 86 VAL A N 1
ATOM 613 C CA . VAL A 1 86 ? -2.854 0.987 1.899 1.00 89.12 86 VAL A CA 1
ATOM 614 C C . VAL A 1 86 ? -1.683 1.809 1.357 1.00 89.12 86 VAL A C 1
ATOM 616 O O . VAL A 1 86 ? -1.435 1.773 0.150 1.00 89.12 86 VAL A O 1
ATOM 619 N N . SER A 1 87 ? -0.930 2.507 2.218 1.00 90.69 87 SER A N 1
ATOM 620 C CA . SER A 1 87 ? 0.244 3.260 1.768 1.00 90.69 87 SER A CA 1
ATOM 621 C C . SER A 1 87 ? 1.288 2.345 1.139 1.00 90.69 87 SER A C 1
ATOM 623 O O . SER A 1 87 ? 1.792 2.676 0.075 1.00 90.69 87 SER A O 1
ATOM 625 N N . GLY A 1 88 ? 1.561 1.169 1.712 1.00 89.50 88 GLY A N 1
ATOM 626 C CA . GLY A 1 88 ? 2.561 0.250 1.162 1.00 89.50 88 GLY A CA 1
ATOM 627 C C . GLY A 1 88 ? 2.225 -0.271 -0.227 1.00 89.50 88 GLY A C 1
ATOM 628 O O . GLY A 1 88 ? 3.070 -0.238 -1.124 1.00 89.50 88 GLY A O 1
ATOM 629 N N . VAL A 1 89 ? 0.971 -0.672 -0.438 1.00 91.44 89 VAL A N 1
ATOM 630 C CA . VAL A 1 89 ? 0.488 -1.098 -1.759 1.00 91.44 89 VAL A CA 1
ATOM 631 C C . VAL A 1 89 ? 0.566 0.059 -2.763 1.00 91.44 89 VAL A C 1
ATOM 633 O O . VAL A 1 89 ? 1.033 -0.130 -3.887 1.00 91.44 89 VAL A O 1
ATOM 636 N N . ALA A 1 90 ? 0.177 1.272 -2.358 1.00 93.00 90 ALA A N 1
ATOM 637 C CA . ALA A 1 90 ? 0.239 2.455 -3.214 1.00 93.00 90 ALA A CA 1
ATOM 638 C C . ALA A 1 90 ? 1.683 2.885 -3.543 1.00 93.00 90 ALA A C 1
ATOM 640 O O . ALA A 1 90 ? 1.962 3.249 -4.685 1.00 93.00 90 ALA A O 1
ATOM 641 N N . GLN A 1 91 ? 2.617 2.795 -2.590 1.00 94.00 91 GLN A N 1
ATOM 642 C CA . GLN A 1 91 ? 4.041 3.069 -2.817 1.00 94.00 91 GLN A CA 1
ATOM 643 C C . GLN A 1 91 ? 4.640 2.058 -3.799 1.00 94.00 91 GLN A C 1
ATOM 645 O O . GLN A 1 91 ? 5.315 2.459 -4.748 1.00 94.00 91 GLN A O 1
ATOM 650 N N . ALA A 1 92 ? 4.346 0.762 -3.636 1.00 92.25 92 ALA A N 1
ATOM 651 C CA . ALA A 1 92 ? 4.780 -0.265 -4.580 1.00 92.25 92 ALA A CA 1
ATOM 652 C C . ALA A 1 92 ? 4.229 0.001 -5.993 1.00 92.25 92 ALA A C 1
ATOM 654 O O . ALA A 1 92 ? 4.971 -0.092 -6.970 1.00 92.25 92 ALA A O 1
ATOM 655 N N . LEU A 1 93 ? 2.961 0.409 -6.113 1.00 93.81 93 LEU A N 1
ATOM 656 C CA . LEU A 1 93 ? 2.367 0.761 -7.403 1.00 93.81 93 LEU A CA 1
ATOM 657 C C . LEU A 1 93 ? 3.024 2.006 -8.019 1.00 93.81 93 LEU A C 1
ATOM 659 O O . LEU A 1 93 ? 3.348 2.004 -9.205 1.00 93.81 93 LEU A O 1
ATOM 663 N N . GLY A 1 94 ? 3.280 3.045 -7.219 1.00 93.62 94 GLY A N 1
ATOM 664 C CA . GLY A 1 94 ? 3.978 4.253 -7.665 1.00 93.62 94 GLY A CA 1
ATOM 665 C C . GLY A 1 94 ? 5.375 3.949 -8.209 1.00 93.62 94 GLY A C 1
ATOM 666 O O . GLY A 1 94 ? 5.740 4.416 -9.290 1.00 93.62 94 GLY A O 1
ATOM 667 N N . VAL A 1 95 ? 6.126 3.083 -7.522 1.00 93.56 95 VAL A N 1
ATOM 668 C CA . VAL A 1 95 ? 7.436 2.609 -7.992 1.00 93.56 95 VAL A CA 1
ATOM 669 C C . VAL A 1 95 ? 7.305 1.790 -9.280 1.00 93.56 95 VAL A C 1
ATOM 671 O O . VAL A 1 95 ? 8.091 1.994 -10.204 1.00 93.56 95 VAL A O 1
ATOM 674 N N . ALA A 1 96 ? 6.301 0.917 -9.397 1.00 91.94 96 ALA A N 1
ATOM 675 C CA . ALA A 1 96 ? 6.071 0.138 -10.615 1.00 91.94 96 ALA A CA 1
ATOM 676 C C . ALA A 1 96 ? 5.826 1.027 -11.840 1.00 91.94 96 ALA A C 1
ATOM 678 O O . ALA A 1 96 ? 6.442 0.815 -12.888 1.00 91.94 96 ALA A O 1
ATOM 679 N N . LEU A 1 97 ? 5.002 2.067 -11.682 1.00 92.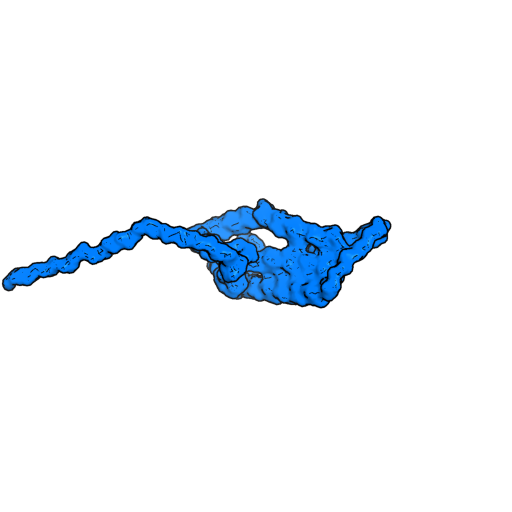12 97 LEU A N 1
ATOM 680 C CA . LEU A 1 97 ? 4.728 3.060 -12.722 1.00 92.12 97 LEU A CA 1
ATOM 681 C C . LEU A 1 97 ? 5.970 3.890 -13.076 1.00 92.12 97 LEU A C 1
ATOM 683 O O . LEU A 1 97 ? 6.229 4.141 -14.254 1.00 92.12 97 LEU A O 1
ATOM 687 N N . ALA A 1 98 ? 6.767 4.281 -12.078 1.00 91.00 98 ALA A N 1
ATOM 688 C CA . ALA A 1 98 ? 7.963 5.090 -12.296 1.00 91.00 98 ALA A CA 1
ATOM 689 C C . ALA A 1 98 ? 9.106 4.306 -12.965 1.00 91.00 98 ALA A C 1
ATOM 691 O O . ALA A 1 98 ? 9.798 4.825 -13.848 1.00 91.00 98 ALA A O 1
ATOM 692 N N . VAL A 1 99 ? 9.306 3.047 -12.566 1.00 89.69 99 VAL A N 1
ATOM 693 C CA . VAL A 1 99 ? 10.353 2.171 -13.111 1.00 89.69 99 VAL A CA 1
ATOM 694 C C . VAL A 1 99 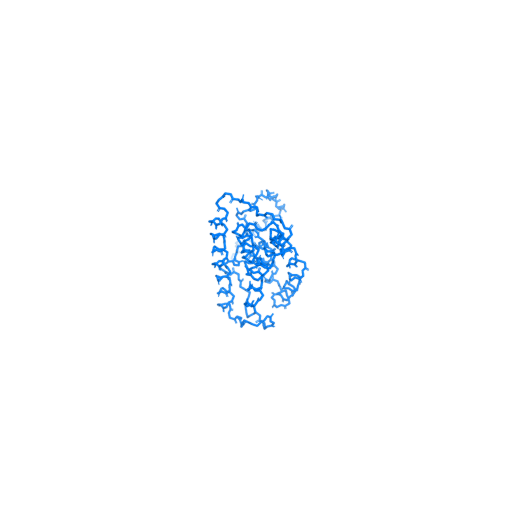? 9.943 1.599 -14.472 1.00 89.69 99 VAL A C 1
ATOM 696 O O . VAL A 1 99 ? 10.804 1.440 -15.349 1.00 89.69 99 VAL A O 1
ATOM 699 N N . GLY A 1 100 ? 8.649 1.330 -14.674 1.00 89.06 100 GLY A N 1
ATOM 700 C CA . GLY A 1 100 ? 8.115 0.686 -15.876 1.00 89.06 100 GLY A CA 1
ATOM 701 C C . GLY A 1 100 ? 8.511 -0.790 -15.979 1.00 89.06 100 GLY A C 1
ATOM 702 O O . GLY A 1 100 ? 8.764 -1.279 -17.080 1.00 89.06 100 GLY A O 1
ATOM 703 N N . SER A 1 101 ? 8.654 -1.474 -14.838 1.00 88.50 101 SER A N 1
ATOM 704 C CA . SER A 1 101 ? 9.009 -2.898 -14.763 1.00 88.50 101 SER A CA 1
ATOM 705 C C . SER A 1 101 ? 7.735 -3.755 -14.777 1.00 88.50 101 SER A C 1
ATOM 707 O O . SER A 1 101 ? 6.957 -3.668 -13.822 1.00 88.50 101 SER A O 1
ATOM 709 N N . PRO A 1 102 ? 7.488 -4.558 -15.832 1.00 87.44 102 PRO A N 1
ATOM 710 C CA . PRO A 1 102 ? 6.296 -5.399 -15.907 1.00 87.44 102 PRO A CA 1
ATOM 711 C C . PRO A 1 102 ? 6.208 -6.436 -14.781 1.00 87.44 102 PRO A C 1
ATOM 713 O O . PRO A 1 102 ? 5.124 -6.642 -14.244 1.00 87.44 102 PRO A O 1
ATOM 716 N N . SER A 1 103 ? 7.323 -7.042 -14.363 1.00 89.19 103 SER A N 1
ATOM 717 C CA . SER A 1 103 ? 7.317 -7.987 -13.234 1.00 89.19 103 SER A CA 1
ATOM 718 C C . SER A 1 103 ? 6.966 -7.299 -11.914 1.00 89.19 103 SER A C 1
ATOM 720 O O . SER A 1 103 ? 6.218 -7.842 -11.101 1.00 89.19 103 SER A O 1
ATOM 722 N N . TYR A 1 104 ? 7.433 -6.065 -11.716 1.00 91.00 104 TYR A N 1
ATOM 723 C CA . TYR A 1 104 ? 7.166 -5.318 -10.493 1.00 91.00 104 TYR A CA 1
ATOM 724 C C . TYR A 1 104 ? 5.712 -4.819 -10.390 1.00 91.00 104 TYR A C 1
ATOM 726 O O . TYR A 1 104 ? 5.230 -4.583 -9.285 1.00 91.00 104 TYR A O 1
ATOM 734 N N . LEU A 1 105 ? 4.961 -4.737 -11.498 1.00 90.50 105 LEU A N 1
ATOM 735 C CA . LEU A 1 105 ? 3.515 -4.453 -11.466 1.00 90.50 105 LEU A CA 1
ATOM 736 C C . LEU A 1 105 ? 2.702 -5.534 -10.734 1.00 90.50 105 LEU A C 1
ATOM 738 O O . LEU A 1 105 ? 1.592 -5.255 -10.283 1.00 90.50 105 LEU A O 1
ATOM 742 N N . LEU A 1 106 ? 3.247 -6.744 -10.578 1.00 91.44 106 LEU A N 1
ATOM 743 C CA . LEU A 1 106 ? 2.608 -7.824 -9.823 1.00 91.44 106 LEU A CA 1
ATOM 744 C C . LEU A 1 106 ? 2.813 -7.691 -8.309 1.00 91.44 106 LEU A C 1
ATOM 746 O O . LEU A 1 106 ? 2.042 -8.250 -7.532 1.00 91.44 106 LEU A O 1
ATOM 750 N N . VAL A 1 107 ? 3.814 -6.926 -7.866 1.00 91.00 107 VAL A N 1
ATOM 751 C CA . VAL A 1 107 ? 4.148 -6.794 -6.441 1.00 91.00 107 VAL A CA 1
ATOM 752 C C . VAL A 1 107 ? 3.018 -6.144 -5.628 1.00 91.00 107 VAL A C 1
ATOM 754 O O . VAL A 1 107 ? 2.682 -6.700 -4.584 1.00 91.00 107 VAL A O 1
ATOM 757 N N . PRO A 1 108 ? 2.370 -5.039 -6.059 1.00 90.38 108 PRO A N 1
ATOM 758 C CA . PRO A 1 108 ? 1.262 -4.444 -5.309 1.00 90.38 108 PR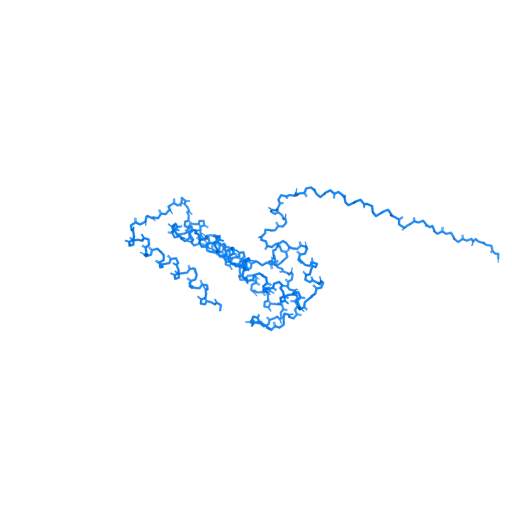O A CA 1
ATOM 759 C C . PRO A 1 108 ? 0.074 -5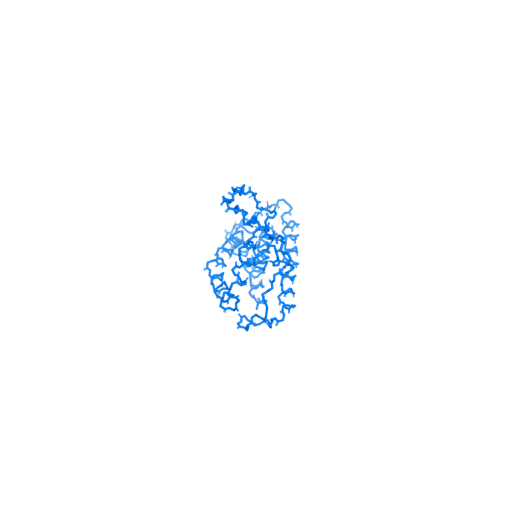.393 -5.059 1.00 90.38 108 PRO A C 1
ATOM 761 O O . PRO A 1 108 ? -0.302 -5.544 -3.894 1.00 90.38 108 PRO A O 1
ATOM 764 N N . PRO A 1 109 ? -0.523 -6.065 -6.071 1.00 92.88 109 PRO A N 1
ATOM 765 C CA . PRO A 1 109 ? -1.641 -6.974 -5.823 1.00 92.88 109 PRO A CA 1
ATOM 766 C C . PRO A 1 109 ? -1.221 -8.216 -5.027 1.00 92.88 109 PRO A C 1
ATOM 768 O O . PRO A 1 109 ? -1.945 -8.620 -4.117 1.00 92.88 109 PRO A O 1
ATOM 771 N N . VAL A 1 110 ? -0.041 -8.791 -5.296 1.00 91.81 110 VAL A N 1
ATOM 772 C CA . VAL A 1 110 ? 0.474 -9.938 -4.528 1.00 91.81 110 VAL A CA 1
ATOM 773 C C . VAL A 1 110 ? 0.709 -9.550 -3.069 1.00 91.81 110 VAL A C 1
ATOM 775 O O . VAL A 1 110 ? 0.274 -10.264 -2.168 1.00 91.81 110 VAL A O 1
ATOM 778 N N . GLY A 1 111 ? 1.324 -8.394 -2.822 1.00 87.62 111 GLY A N 1
ATOM 779 C CA . GLY A 1 111 ? 1.550 -7.861 -1.482 1.00 87.62 111 GLY A CA 1
ATOM 780 C C . GLY A 1 111 ? 0.245 -7.589 -0.733 1.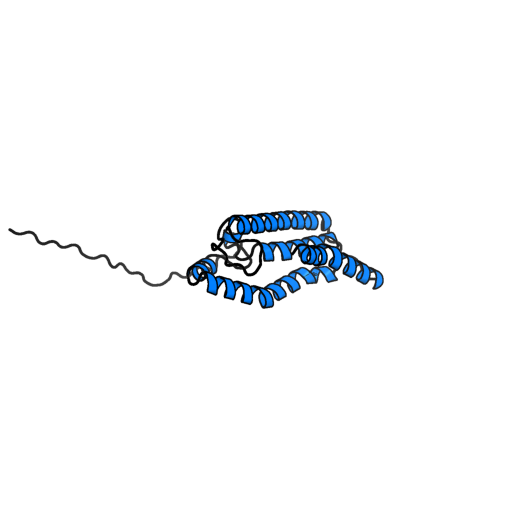00 87.62 111 GLY A C 1
ATOM 781 O O . GLY A 1 111 ? 0.125 -7.955 0.435 1.00 87.62 111 GLY A O 1
ATOM 782 N N . ALA A 1 112 ? -0.764 -7.027 -1.408 1.00 88.81 112 ALA A N 1
ATOM 783 C CA . ALA A 1 112 ? -2.084 -6.798 -0.822 1.00 88.81 112 ALA A CA 1
ATOM 784 C C . ALA A 1 112 ? -2.762 -8.113 -0.398 1.00 88.81 112 ALA A C 1
ATOM 786 O O . ALA A 1 112 ? -3.301 -8.205 0.708 1.00 88.81 112 ALA A O 1
ATOM 787 N N . VAL A 1 113 ? -2.705 -9.145 -1.248 1.00 90.88 113 VAL A N 1
ATOM 788 C CA . VAL A 1 113 ? -3.254 -10.476 -0.946 1.00 90.88 113 VAL A CA 1
ATOM 789 C C . VAL A 1 113 ? -2.477 -11.150 0.183 1.00 90.88 113 VAL A C 1
ATOM 791 O O . VAL A 1 113 ? -3.093 -11.660 1.120 1.00 90.88 113 VAL A O 1
ATOM 794 N N . ALA A 1 114 ? -1.144 -11.122 0.132 1.00 87.81 114 ALA A N 1
ATOM 795 C CA . ALA A 1 114 ? -0.285 -11.696 1.162 1.00 87.81 114 ALA A CA 1
ATOM 796 C C . ALA A 1 114 ? -0.554 -11.049 2.525 1.00 87.81 114 ALA A C 1
ATOM 798 O O . ALA A 1 114 ? -0.811 -11.752 3.500 1.00 87.81 114 ALA A O 1
ATOM 799 N N . TRP A 1 115 ? -0.608 -9.717 2.590 1.00 87.62 115 TRP A N 1
ATOM 800 C CA . TRP A 1 115 ? -0.957 -9.008 3.818 1.00 87.62 115 TRP A CA 1
ATOM 801 C C . TRP A 1 115 ? -2.366 -9.383 4.308 1.00 87.62 115 TRP A C 1
ATOM 803 O O . TRP A 1 115 ? -2.545 -9.708 5.483 1.00 87.62 115 TRP A O 1
ATOM 813 N N . HIS A 1 116 ? -3.357 -9.435 3.409 1.00 88.06 116 HIS A N 1
ATOM 814 C CA . HIS A 1 116 ? -4.735 -9.791 3.760 1.00 88.06 116 HIS A CA 1
ATOM 815 C C . HIS A 1 116 ? -4.873 -11.207 4.336 1.00 88.06 116 HIS A C 1
ATOM 817 O O . HIS A 1 116 ? -5.731 -11.441 5.188 1.00 88.06 116 HIS A O 1
ATOM 823 N N . ARG A 1 117 ? -4.073 -12.159 3.846 1.00 88.56 117 ARG A N 1
ATOM 824 C CA . ARG A 1 117 ? -4.144 -13.568 4.252 1.00 88.56 117 ARG A CA 1
ATOM 825 C C . ARG A 1 117 ? -3.256 -13.893 5.446 1.00 88.56 117 ARG A C 1
ATOM 827 O O . ARG A 1 117 ? -3.647 -14.729 6.251 1.00 88.56 117 ARG A O 1
ATOM 834 N N . LEU A 1 118 ? -2.092 -13.260 5.554 1.00 86.56 118 LEU A N 1
ATOM 835 C CA . LEU A 1 118 ? -1.062 -13.648 6.520 1.00 86.56 118 LEU A CA 1
ATOM 836 C C . LEU A 1 118 ? -1.006 -12.709 7.724 1.00 86.56 118 LEU A C 1
ATOM 838 O O . LEU A 1 118 ? -0.926 -13.174 8.854 1.00 86.56 118 LEU A O 1
ATOM 842 N N . VAL A 1 119 ? -1.081 -11.398 7.492 1.00 84.69 119 VAL A N 1
ATOM 843 C CA . VAL A 1 119 ? -0.827 -10.384 8.529 1.00 84.69 119 VAL A CA 1
ATOM 844 C C . VAL A 1 119 ? -2.126 -9.909 9.171 1.00 84.69 119 VAL A C 1
ATOM 846 O O . VAL A 1 119 ? -2.250 -9.864 10.394 1.00 84.69 119 VAL A O 1
ATOM 849 N N . ARG A 1 120 ? -3.145 -9.620 8.355 1.00 86.81 120 ARG A N 1
ATOM 850 C CA . ARG A 1 120 ? -4.445 -9.154 8.849 1.00 86.81 120 ARG A CA 1
ATOM 851 C C . ARG A 1 120 ? -5.052 -10.089 9.911 1.00 86.81 120 ARG A C 1
ATOM 853 O O . ARG A 1 120 ? -5.524 -9.570 10.919 1.00 86.81 120 ARG A O 1
ATOM 860 N N . PRO A 1 121 ? -5.081 -11.430 9.759 1.00 88.81 121 PRO A N 1
ATOM 861 C CA . PRO A 1 121 ? -5.721 -12.286 10.759 1.00 88.81 121 PRO A CA 1
ATOM 862 C C . PRO A 1 121 ? -4.994 -12.312 12.106 1.00 88.81 121 PRO A C 1
ATOM 864 O O . PRO A 1 121 ? -5.638 -12.527 13.130 1.00 88.81 121 PRO A O 1
ATOM 867 N N . SER A 1 122 ? -3.668 -12.144 12.136 1.00 85.44 122 SER A N 1
ATOM 868 C CA . SER A 1 122 ? -2.933 -11.999 13.399 1.00 85.44 122 SER A CA 1
ATOM 869 C C . SER A 1 122 ? -3.173 -10.628 14.026 1.00 85.44 122 SER A C 1
ATOM 871 O O . SER A 1 122 ? -3.473 -10.572 15.213 1.00 85.44 122 SER A O 1
ATOM 873 N N . GLU A 1 123 ? -3.141 -9.551 13.232 1.00 84.88 123 GLU A N 1
ATOM 874 C CA . GLU A 1 123 ? -3.423 -8.190 13.711 1.00 84.88 123 GLU A CA 1
ATOM 875 C C . GLU A 1 123 ? -4.841 -8.071 14.288 1.00 84.88 123 GLU A C 1
ATOM 877 O O . GLU A 1 123 ? -5.015 -7.592 15.404 1.00 84.88 123 GLU A O 1
ATOM 882 N N . GLU A 1 124 ? -5.868 -8.548 13.572 1.00 87.19 124 GLU A N 1
ATOM 883 C CA . GLU A 1 124 ? -7.256 -8.469 14.048 1.00 87.19 124 GLU A CA 1
ATOM 884 C C . GLU A 1 124 ? -7.488 -9.341 15.293 1.00 87.19 124 GLU A C 1
ATOM 886 O O . GLU A 1 124 ? -8.264 -8.952 16.163 1.00 87.19 124 GLU A O 1
ATOM 891 N N . ARG A 1 125 ? -6.816 -10.498 15.413 1.00 87.31 125 ARG A N 1
ATOM 892 C CA . ARG A 1 125 ? -6.889 -11.328 16.630 1.00 87.31 125 ARG A CA 1
ATOM 893 C C . ARG A 1 125 ? -6.258 -10.626 17.826 1.00 87.31 125 ARG A C 1
ATOM 895 O O . ARG A 1 125 ? -6.873 -10.611 18.887 1.00 87.31 125 ARG A O 1
ATOM 902 N N . PHE A 1 126 ? -5.087 -10.022 17.639 1.00 84.44 126 PHE A N 1
ATOM 903 C CA . PHE A 1 126 ? -4.405 -9.256 18.680 1.00 84.44 126 PHE A CA 1
ATOM 904 C C . PHE A 1 126 ? -5.239 -8.047 19.131 1.00 84.44 126 PHE A C 1
ATOM 906 O O . PHE A 1 126 ? -5.518 -7.887 20.317 1.00 84.44 126 PHE A O 1
ATOM 913 N N . LEU A 1 127 ? -5.745 -7.247 18.187 1.00 84.44 127 LEU A N 1
ATOM 914 C CA . LEU A 1 127 ? -6.591 -6.093 18.502 1.00 84.44 127 LEU A CA 1
ATOM 915 C C . LEU A 1 127 ? -7.890 -6.502 19.201 1.00 84.44 127 LEU A C 1
ATOM 917 O O . LEU A 1 127 ? -8.302 -5.849 20.158 1.00 84.44 127 LEU A O 1
ATOM 921 N N . ARG A 1 128 ? -8.509 -7.611 18.781 1.00 87.88 128 ARG A N 1
ATOM 922 C CA . ARG A 1 128 ? -9.675 -8.162 19.476 1.00 87.88 128 ARG A CA 1
ATOM 923 C C . ARG A 1 128 ? -9.332 -8.612 20.897 1.00 87.88 128 ARG A C 1
ATOM 925 O O . ARG A 1 128 ? -10.131 -8.359 21.790 1.00 87.88 128 ARG A O 1
ATOM 932 N N . SER A 1 129 ? -8.176 -9.241 21.124 1.00 86.44 129 SER A N 1
ATOM 933 C CA . SER A 1 129 ? -7.763 -9.636 22.478 1.00 86.44 129 SER A CA 1
ATOM 934 C C . SER A 1 129 ? -7.475 -8.445 23.393 1.00 86.44 129 SER A C 1
ATOM 936 O O . SER A 1 129 ? -7.721 -8.544 24.588 1.00 86.44 129 SER A O 1
ATOM 938 N N . CYS A 1 130 ? -7.003 -7.320 22.847 1.00 83.06 130 CYS A N 1
ATOM 939 C CA . CYS A 1 130 ? -6.729 -6.116 23.633 1.00 83.06 130 CYS A CA 1
ATOM 940 C C . CYS A 1 130 ? -7.985 -5.275 23.913 1.00 83.06 130 CYS A C 1
ATOM 942 O O . CYS A 1 130 ? -8.101 -4.712 24.995 1.00 83.06 130 CYS A O 1
ATOM 944 N N . PHE A 1 131 ? -8.908 -5.162 22.949 1.00 83.94 131 PHE A N 1
ATOM 945 C CA . PHE A 1 131 ? -9.979 -4.151 22.984 1.00 83.94 131 PHE A CA 1
ATOM 946 C C . PHE A 1 131 ? -11.412 -4.701 22.902 1.00 83.94 131 PHE A C 1
ATOM 948 O O . PHE A 1 131 ? -12.360 -3.931 23.054 1.00 83.94 131 PHE A O 1
ATOM 955 N N . GLY A 1 132 ? -11.603 -6.001 22.652 1.00 88.50 132 GLY A N 1
ATOM 956 C CA . GLY A 1 132 ? -12.921 -6.646 22.668 1.00 88.50 132 GLY A CA 1
ATOM 957 C C . GLY A 1 132 ? -13.969 -5.944 21.792 1.00 88.50 132 GLY A C 1
ATOM 958 O O . GLY A 1 132 ? -13.754 -5.744 20.594 1.00 88.50 132 GLY A O 1
ATOM 959 N N . GLU A 1 133 ? -15.102 -5.567 22.396 1.00 87.50 133 GLU A N 1
ATOM 960 C CA . GLU A 1 133 ? -16.233 -4.909 21.718 1.00 87.50 133 GLU A CA 1
ATOM 961 C C . GLU A 1 133 ? -15.860 -3.578 21.057 1.00 87.50 133 GLU A C 1
ATOM 963 O O . GLU A 1 133 ? -16.309 -3.314 19.944 1.00 87.50 133 GLU A O 1
ATOM 968 N N . GLN A 1 134 ? -14.966 -2.781 21.655 1.00 83.88 134 GLN A N 1
ATOM 969 C CA . GLN A 1 134 ? -14.549 -1.502 21.063 1.00 83.88 134 GLN A CA 1
ATOM 970 C C . GLN A 1 134 ? -13.904 -1.703 19.685 1.00 83.88 134 GLN A C 1
ATOM 972 O O . GLN A 1 134 ? -14.105 -0.911 18.760 1.00 83.88 134 GLN A O 1
ATOM 977 N N . PHE A 1 135 ? -13.144 -2.791 19.523 1.00 86.19 135 PHE A N 1
ATOM 978 C CA . PHE A 1 135 ? -12.573 -3.146 18.231 1.00 86.19 135 PHE A CA 1
ATOM 979 C C . PHE A 1 135 ? -13.632 -3.652 17.249 1.00 86.19 135 PHE A C 1
ATOM 981 O O . PHE A 1 135 ? -13.517 -3.382 16.055 1.00 86.19 135 PHE A O 1
ATOM 988 N N . GLU A 1 136 ? -14.664 -4.355 17.713 1.00 87.31 136 GLU A N 1
ATOM 989 C CA . GLU A 1 136 ? -15.763 -4.806 16.853 1.00 87.31 136 GLU A CA 1
ATOM 990 C C . GLU A 1 136 ? -16.602 -3.640 16.324 1.00 87.31 136 GLU A C 1
ATOM 992 O O . GLU A 1 136 ? -16.867 -3.582 15.120 1.00 87.31 136 GLU A O 1
ATOM 997 N N . ASP A 1 137 ? -16.921 -2.665 17.174 1.00 85.50 137 ASP A N 1
ATOM 998 C CA . A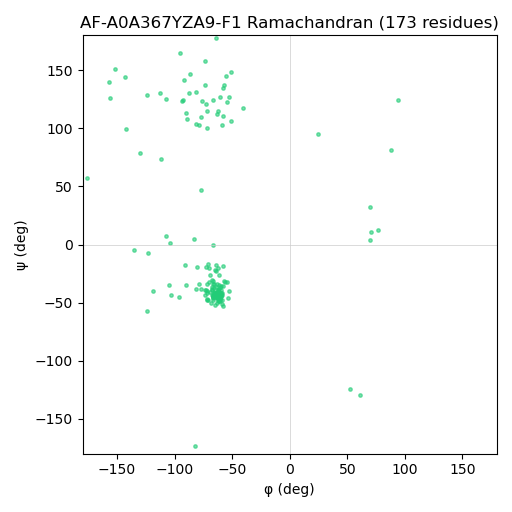SP A 1 137 ? -17.627 -1.445 16.779 1.00 85.50 137 ASP A CA 1
ATOM 999 C C . ASP A 1 137 ? -16.812 -0.636 15.766 1.00 85.50 137 ASP A C 1
ATOM 1001 O O . ASP A 1 137 ? -17.305 -0.255 14.698 1.00 85.50 137 ASP A O 1
ATOM 1005 N N . TYR A 1 138 ? -15.517 -0.453 16.040 1.00 84.12 138 TYR A N 1
ATOM 1006 C CA . TYR A 1 138 ? -14.590 0.175 15.101 1.00 84.12 138 TYR A CA 1
ATOM 1007 C C . TYR A 1 138 ? -14.503 -0.600 13.778 1.00 84.12 138 TYR A C 1
ATOM 1009 O O . TYR A 1 138 ? -14.528 -0.014 12.692 1.00 84.12 138 TYR A O 1
ATOM 1017 N N . ARG A 1 139 ? -14.446 -1.934 13.845 1.00 85.31 139 ARG A N 1
ATOM 1018 C CA . ARG A 1 139 ? -14.386 -2.820 12.679 1.00 85.31 139 ARG A CA 1
ATOM 1019 C C . ARG A 1 139 ? -15.635 -2.734 11.810 1.00 85.31 139 ARG A C 1
ATOM 1021 O O . ARG A 1 139 ? -15.517 -2.833 10.585 1.00 85.31 139 ARG A O 1
ATOM 1028 N N . ALA A 1 140 ? -16.798 -2.565 12.427 1.00 85.38 140 ALA A N 1
ATOM 1029 C CA . ALA A 1 140 ? -18.067 -2.385 11.740 1.00 85.38 140 ALA A CA 1
ATOM 1030 C C . ALA A 1 140 ? -18.175 -0.996 11.088 1.00 85.38 140 ALA A C 1
ATOM 1032 O O . ALA A 1 140 ? -18.672 -0.883 9.966 1.00 85.38 140 ALA A O 1
ATOM 1033 N N . ALA A 1 141 ? -17.676 0.047 11.757 1.00 82.62 141 ALA A N 1
ATOM 1034 C CA . ALA A 1 141 ? -17.748 1.425 11.276 1.00 82.62 141 ALA A CA 1
ATOM 1035 C C . ALA A 1 141 ? -16.727 1.740 10.168 1.00 82.62 141 ALA A C 1
ATOM 1037 O O . ALA A 1 141 ? -17.038 2.460 9.212 1.00 82.62 141 ALA A O 1
ATOM 1038 N N . VAL A 1 142 ? -15.507 1.201 10.265 1.00 83.44 142 VAL A N 1
ATOM 1039 C CA . VAL A 1 142 ? -14.392 1.580 9.390 1.00 83.44 142 VAL A CA 1
ATOM 1040 C C . VAL A 1 142 ? -14.073 0.468 8.377 1.00 83.44 142 VAL A C 1
ATOM 1042 O O . VAL A 1 142 ? -13.821 -0.687 8.733 1.00 83.44 142 VAL A O 1
ATOM 1045 N N . PRO A 1 143 ? -14.056 0.770 7.067 1.00 84.06 143 PRO A N 1
ATOM 1046 C CA . PRO A 1 143 ? -13.779 -0.215 6.033 1.00 84.06 143 PRO A CA 1
ATOM 1047 C C . PRO A 1 143 ? -12.290 -0.584 5.999 1.00 84.06 143 PRO A C 1
ATOM 1049 O O . PRO A 1 143 ? -11.424 0.161 6.446 1.00 84.06 143 PRO A O 1
ATOM 1052 N N . LEU A 1 144 ? -11.972 -1.758 5.447 1.00 81.69 144 LEU A N 1
ATOM 1053 C CA . LEU A 1 144 ? -10.598 -2.271 5.447 1.00 81.69 144 LEU A CA 1
ATOM 1054 C C . LEU A 1 144 ? -9.666 -1.514 4.482 1.00 81.69 144 LEU A C 1
ATOM 1056 O O . LEU A 1 144 ? -8.566 -1.148 4.875 1.00 81.69 144 LEU A O 1
ATOM 1060 N N . TRP A 1 145 ? -10.113 -1.297 3.238 1.00 76.31 145 TRP A N 1
ATOM 1061 C CA . TRP A 1 145 ? -9.259 -0.830 2.131 1.00 76.31 145 TRP A CA 1
ATOM 1062 C C . TRP A 1 145 ? -9.672 0.515 1.528 1.00 76.31 145 TRP A C 1
ATOM 1064 O O . TRP A 1 145 ? -8.812 1.314 1.177 1.00 76.31 145 TRP A O 1
ATOM 1074 N N . LEU A 1 146 ? -10.977 0.762 1.373 1.00 73.81 146 LEU A N 1
ATOM 1075 C CA . LEU A 1 146 ? -11.505 1.941 0.682 1.00 73.81 146 LEU A CA 1
ATOM 1076 C C . LEU A 1 146 ? -12.451 2.713 1.604 1.00 73.81 146 LEU A C 1
ATOM 1078 O O . LEU A 1 146 ? -13.381 2.088 2.124 1.00 73.81 146 LEU A O 1
ATOM 1082 N N . PRO A 1 147 ? -12.263 4.037 1.768 1.00 73.12 147 PRO A N 1
ATOM 1083 C CA . PRO A 1 147 ? -13.166 4.896 2.523 1.00 73.12 147 PRO A CA 1
ATOM 1084 C C . PRO A 1 147 ? -14.621 4.734 2.081 1.00 73.12 147 PRO A C 1
ATOM 1086 O O . PRO A 1 147 ? -14.900 4.537 0.898 1.00 73.12 147 PRO A O 1
ATOM 1089 N N . HIS A 1 148 ? -15.566 4.905 3.010 1.00 65.81 148 HIS A N 1
ATOM 1090 C CA . HIS A 1 148 ? -17.001 4.866 2.696 1.00 65.81 148 HIS A CA 1
ATOM 1091 C C . HIS A 1 148 ? -17.400 5.845 1.582 1.00 65.81 148 HIS A C 1
ATOM 1093 O O . HIS A 1 148 ? -18.272 5.523 0.783 1.00 65.81 148 HIS A O 1
ATOM 1099 N N . ALA A 1 149 ? -16.726 6.995 1.479 1.00 60.81 149 ALA A N 1
ATOM 1100 C CA . ALA A 1 149 ? -16.953 7.979 0.420 1.00 60.81 149 ALA A CA 1
ATOM 1101 C C . ALA A 1 149 ? -16.626 7.460 -0.997 1.00 60.81 149 ALA A C 1
ATOM 1103 O O . ALA A 1 149 ? -17.154 7.986 -1.969 1.00 60.81 149 ALA A O 1
ATOM 1104 N N . LEU A 1 150 ? -15.779 6.430 -1.113 1.00 58.72 150 LEU A N 1
ATOM 1105 C CA . LEU A 1 150 ? -15.368 5.816 -2.381 1.00 58.72 150 LEU A CA 1
ATOM 1106 C C . LEU A 1 150 ? -16.068 4.472 -2.644 1.00 58.72 150 LEU A C 1
ATOM 1108 O O . LEU A 1 150 ? -15.810 3.831 -3.660 1.00 58.72 150 LEU A O 1
ATOM 1112 N N . ARG A 1 151 ? -16.956 4.025 -1.744 1.00 55.75 151 ARG A N 1
ATOM 1113 C CA . ARG A 1 151 ? -17.800 2.848 -1.974 1.00 55.75 151 ARG A CA 1
ATOM 1114 C C . ARG A 1 151 ? -19.084 3.273 -2.694 1.00 55.75 151 ARG A C 1
ATOM 1116 O O . ARG A 1 151 ? -19.764 4.175 -2.202 1.00 55.75 151 ARG A O 1
ATOM 1123 N N . PRO A 1 152 ? -19.485 2.605 -3.792 1.00 49.72 152 PRO A N 1
ATOM 1124 C CA . PRO A 1 152 ? -20.833 2.754 -4.323 1.00 49.72 152 PRO A CA 1
ATOM 1125 C C . PRO A 1 152 ? -21.825 2.453 -3.196 1.00 49.72 152 PRO A C 1
ATOM 1127 O O . PRO A 1 152 ? -21.755 1.384 -2.585 1.00 49.72 152 PRO A O 1
ATOM 1130 N N . ARG A 1 153 ? -22.712 3.403 -2.866 1.00 48.88 153 ARG A N 1
ATOM 1131 C CA . ARG A 1 153 ? -23.761 3.182 -1.862 1.00 48.88 153 ARG A CA 1
ATOM 1132 C C . ARG A 1 153 ? -24.615 2.000 -2.320 1.00 48.88 153 ARG A C 1
ATOM 1134 O O . ARG A 1 153 ? -25.486 2.160 -3.171 1.00 48.88 153 ARG A O 1
ATOM 1141 N N . ALA A 1 154 ? -24.415 0.829 -1.724 1.00 53.50 154 ALA A N 1
ATOM 1142 C CA . ALA A 1 154 ? -25.460 -0.177 -1.709 1.00 53.50 154 ALA A CA 1
ATOM 1143 C C . ALA A 1 154 ? -26.627 0.447 -0.936 1.00 53.50 154 ALA A C 1
ATOM 1145 O O . ALA A 1 154 ? -26.470 0.794 0.235 1.00 53.50 154 ALA A O 1
ATOM 1146 N N . ARG A 1 155 ? -27.759 0.681 -1.613 1.00 42.34 155 ARG A N 1
ATOM 1147 C CA . ARG A 1 155 ? -28.994 1.167 -0.986 1.00 42.34 155 ARG A CA 1
ATOM 1148 C C . ARG A 1 155 ? -29.302 0.262 0.206 1.00 42.34 155 ARG A C 1
ATOM 1150 O O . ARG A 1 155 ? -29.709 -0.884 0.028 1.00 42.34 155 ARG A O 1
ATOM 1157 N N . THR A 1 156 ? -29.086 0.760 1.415 1.00 47.16 156 THR A N 1
ATOM 1158 C CA . THR A 1 156 ? -29.501 0.088 2.639 1.00 47.16 156 THR A CA 1
ATOM 1159 C C . THR A 1 156 ? -31.021 0.000 2.616 1.00 47.16 156 THR A C 1
ATOM 1161 O O . THR A 1 156 ? -31.714 1.016 2.661 1.00 47.16 156 THR A O 1
ATOM 1164 N N . ARG A 1 157 ? -31.558 -1.222 2.500 1.00 43.41 157 ARG A N 1
ATOM 1165 C CA . ARG A 1 157 ? -32.973 -1.468 2.794 1.00 43.41 157 ARG A CA 1
ATOM 1166 C C . ARG A 1 157 ? -33.237 -1.024 4.241 1.00 43.41 157 ARG A C 1
ATOM 1168 O O . ARG A 1 157 ? -32.406 -1.316 5.105 1.00 43.41 157 ARG A O 1
ATOM 1175 N N . PRO A 1 158 ? -34.355 -0.334 4.524 1.00 37.66 158 PRO A N 1
ATOM 1176 C CA . PRO A 1 158 ? -34.697 0.055 5.885 1.00 37.66 158 PRO A CA 1
ATOM 1177 C C . PRO A 1 158 ? -34.801 -1.191 6.770 1.00 37.66 158 PRO A C 1
ATOM 1179 O O . PRO A 1 158 ? -35.429 -2.176 6.379 1.00 37.66 158 PRO A O 1
ATOM 1182 N N . ARG A 1 159 ? -34.202 -1.147 7.966 1.00 43.47 159 ARG A N 1
ATOM 1183 C CA . ARG A 1 159 ? -34.480 -2.130 9.021 1.00 43.47 159 ARG A CA 1
ATOM 1184 C C . ARG A 1 159 ? -35.977 -2.051 9.370 1.00 43.47 159 ARG A C 1
ATOM 1186 O O . ARG A 1 159 ? -36.443 -0.950 9.670 1.00 43.47 159 ARG A O 1
ATOM 1193 N N . PRO A 1 160 ? -36.740 -3.159 9.356 1.00 42.03 160 PRO A N 1
ATOM 1194 C CA . PRO A 1 160 ? -38.115 -3.130 9.824 1.00 42.03 160 PRO A CA 1
ATOM 1195 C C . PRO A 1 160 ? -38.133 -3.018 11.354 1.00 42.03 160 PRO A C 1
ATOM 1197 O O . PRO A 1 160 ? -37.624 -3.893 12.045 1.00 42.03 160 PRO A O 1
ATOM 1200 N N . GLY A 1 161 ? -38.761 -1.955 11.861 1.00 44.41 161 GLY A N 1
ATOM 1201 C CA . GLY A 1 161 ? -39.481 -1.985 13.136 1.00 44.41 161 GLY A CA 1
ATOM 1202 C C . GLY A 1 161 ? -38.698 -1.678 14.416 1.00 44.41 161 GLY A C 1
ATOM 1203 O O . GLY A 1 161 ? -38.446 -2.568 15.213 1.00 44.41 161 GLY A O 1
ATOM 1204 N N . SER A 1 162 ? -38.499 -0.394 14.717 1.00 44.06 162 SER A N 1
ATOM 1205 C CA . SER A 1 162 ? -38.506 0.096 16.105 1.00 44.06 162 SER A CA 1
ATOM 1206 C C . SER A 1 162 ? -39.740 0.985 16.301 1.00 44.06 162 SER A C 1
ATOM 1208 O O . SER A 1 162 ? -39.665 2.218 16.306 1.00 44.06 162 SER A O 1
ATOM 1210 N N . ARG A 1 163 ? -40.925 0.365 16.380 1.00 44.50 163 ARG A N 1
ATOM 1211 C CA . ARG A 1 163 ? -42.150 1.067 16.784 1.00 44.50 163 ARG A CA 1
ATOM 1212 C C . ARG A 1 163 ? -42.068 1.365 18.283 1.00 44.50 163 ARG A C 1
ATOM 1214 O O . ARG A 1 163 ? -42.299 0.492 19.104 1.00 44.50 163 ARG A O 1
ATOM 1221 N N . ARG A 1 164 ? -41.711 2.616 18.585 1.00 42.72 164 ARG A N 1
ATOM 1222 C CA . ARG A 1 164 ? -42.223 3.465 19.677 1.00 42.72 164 ARG A CA 1
ATOM 1223 C C . ARG A 1 164 ? -42.810 2.722 20.894 1.00 42.72 164 ARG A C 1
ATOM 1225 O O . ARG A 1 164 ? -44.010 2.473 20.940 1.00 42.72 164 ARG A O 1
ATOM 1232 N N . ALA A 1 165 ? -41.993 2.521 21.927 1.00 42.91 165 ALA A N 1
ATOM 1233 C CA . ALA A 1 165 ? -42.476 2.511 23.306 1.00 42.91 165 ALA A CA 1
ATOM 1234 C C . ALA A 1 165 ? -42.651 3.978 23.736 1.00 42.91 165 ALA A C 1
ATOM 1236 O O . ALA A 1 165 ? -41.674 4.695 23.934 1.00 42.91 165 ALA A O 1
ATOM 1237 N N . GLY A 1 166 ? -43.889 4.466 23.757 1.00 44.59 166 GLY A N 1
ATOM 1238 C CA . GLY A 1 166 ? -44.170 5.878 24.013 1.00 44.59 166 GLY A CA 1
ATOM 1239 C C . GLY A 1 166 ? -45.659 6.183 24.078 1.00 44.59 166 GLY A C 1
ATOM 1240 O O . GLY A 1 166 ? -46.135 6.988 23.293 1.00 44.59 166 GLY A O 1
ATOM 1241 N N . LEU A 1 167 ? -46.369 5.511 24.983 1.00 41.22 167 LEU A N 1
ATOM 1242 C CA . LEU A 1 167 ? -47.740 5.762 25.456 1.00 41.22 167 LEU A CA 1
ATOM 1243 C C . LEU A 1 167 ? -47.774 5.102 26.855 1.00 41.22 167 LEU A C 1
ATOM 1245 O O . LEU A 1 167 ? -47.390 3.948 26.958 1.00 41.22 167 LEU A O 1
ATOM 1249 N N . ALA A 1 168 ? -48.138 5.708 27.980 1.00 42.09 168 ALA A N 1
ATOM 1250 C CA . ALA A 1 168 ? -48.809 6.962 28.239 1.00 42.09 168 ALA A CA 1
ATOM 1251 C C . ALA A 1 168 ? -48.470 7.427 29.670 1.00 42.09 168 ALA A C 1
ATOM 1253 O O . ALA A 1 168 ? -48.476 6.637 30.611 1.00 42.09 168 ALA A O 1
ATOM 1254 N N . ARG A 1 169 ? -48.239 8.734 29.834 1.00 48.19 169 ARG A N 1
ATOM 1255 C CA . ARG A 1 169 ? -48.475 9.427 31.104 1.00 48.19 169 ARG A CA 1
ATOM 1256 C C . ARG A 1 169 ? -49.984 9.418 31.356 1.00 48.19 169 ARG A C 1
ATOM 1258 O O . ARG A 1 169 ? -50.724 9.934 30.522 1.00 48.19 169 ARG A O 1
ATOM 1265 N N . ARG A 1 170 ? -50.427 8.895 32.498 1.00 40.84 170 ARG A N 1
ATOM 1266 C CA . ARG A 1 170 ? -51.704 9.263 33.128 1.00 40.84 170 ARG A CA 1
ATOM 1267 C C . ARG A 1 170 ? -51.503 9.284 34.643 1.00 40.84 170 ARG A C 1
ATOM 1269 O O . ARG A 1 170 ? -51.485 8.239 35.277 1.00 40.84 170 ARG A O 1
ATOM 1276 N N . GLN A 1 171 ? -51.309 10.481 35.192 1.00 47.22 171 GLN A N 1
ATOM 1277 C CA . GLN A 1 171 ? -51.651 10.774 36.586 1.00 47.22 171 GLN A CA 1
ATOM 1278 C C . GLN A 1 171 ? -53.181 10.881 36.677 1.00 47.22 171 GLN A C 1
ATOM 1280 O O . GLN A 1 171 ? -53.771 11.514 35.797 1.00 47.22 171 GLN A O 1
ATOM 1285 N N . PRO A 1 172 ? -53.834 10.318 37.702 1.00 45.91 172 PRO A N 1
ATOM 1286 C CA . PRO A 1 172 ? -55.158 10.766 38.107 1.00 45.91 172 PRO A CA 1
ATOM 1287 C C . PRO A 1 172 ? -55.039 11.947 39.099 1.00 45.91 172 PRO A C 1
ATOM 1289 O O . PRO A 1 172 ? -54.076 11.985 39.870 1.00 45.91 172 PRO A O 1
ATOM 1292 N N . PRO A 1 173 ? -55.971 12.919 39.093 1.00 43.22 173 PRO A N 1
ATOM 1293 C CA . PRO A 1 173 ? -56.135 13.858 40.201 1.00 43.22 173 PRO A CA 1
ATOM 1294 C C . PRO A 1 173 ? -56.980 13.212 41.317 1.00 43.22 173 PRO A C 1
ATOM 1296 O O . PRO A 1 173 ? -57.392 12.062 41.159 1.00 43.22 173 PRO A O 1
ATOM 1299 N N . VAL A 1 174 ? -57.320 14.011 42.345 1.00 46.94 174 VAL A N 1
ATOM 1300 C CA . VAL A 1 174 ? -58.325 13.772 43.414 1.00 46.94 174 VAL A CA 1
ATOM 1301 C C . VAL A 1 174 ? -57.713 13.161 44.697 1.00 46.94 174 VAL A C 1
ATOM 1303 O O . VAL A 1 174 ? -57.081 12.118 44.610 1.00 46.94 174 VAL A O 1
ATOM 1306 N N . HIS A 1 175 ? -57.832 13.704 45.918 1.00 48.41 175 HIS A N 1
ATOM 1307 C CA . HIS A 1 175 ? -58.473 14.894 46.501 1.00 48.41 175 HIS A CA 1
ATOM 1308 C C . HIS A 1 175 ? -57.653 15.335 47.723 1.00 48.41 175 HIS A C 1
ATOM 1310 O O . HIS A 1 175 ? -57.045 14.443 48.357 1.00 48.41 175 HIS A O 1
#

Sequence (175 aa):
MVLVWFLALVALPAVLRRLERAAGIGRVRVPGGRVLGGGLLLAASALGIRSAVAMAGGGGTPVPFDAAARLVADGPYRWVRNPMAVSGVAQALGVALAVGSPSYLLVPPVGAVAWHRLVRPSEERFLRSCFGEQFEDYRAAVPLWLPHALRPRARTRPRPGSRRAGLARRQPPVH

Mean predicted aligned error: 11.29 Å

Organism: NCBI:txid2268447

Foldseek 3Di:
DVVVLCCLQPVVLVVLLVVCVVVVHDFQADVCLQVQLVVLLVVLVVLLVQVVVLQVVQVDDPDPPPQRPDDRCDDSNVFAPCSNLLSSLSNLCSSCSNSRRPVSNVVSVVSSVCCVPPVVVVVLVSCCVRPPVVSVVSPVNYHHHGGPVPDDDPPDDDDPDPPDPDDDDDDDDDD

Radius of gyration: 23.56 Å; Cα contacts (8 Å, |Δi|>4): 168; chains: 1; bounding box: 78×28×69 Å